Protein AF-A0A0F7N6G7-F1 (afdb_monomer_lite)

Foldseek 3Di:
DDDPPDDDDDDDDDPPDDPCCAVCNPHPDHPDVPVVVVCVVHPDDPPDDAQPPPSVVCVVVVDHPVVDPPDDPDDPPDPPDPPDPDDDDDD

Structure (mmCIF, N/CA/C/O backbone):
data_AF-A0A0F7N6G7-F1
#
_entry.id   AF-A0A0F7N6G7-F1
#
loop_
_atom_site.group_PDB
_atom_site.id
_atom_site.type_symbol
_atom_site.label_atom_id
_atom_site.label_alt_id
_atom_site.label_comp_id
_atom_site.label_asym_id
_atom_site.label_entity_id
_atom_site.label_seq_id
_atom_site.pdbx_PDB_ins_code
_atom_site.Cartn_x
_atom_site.Cartn_y
_atom_site.Cartn_z
_atom_site.occupancy
_atom_site.B_iso_or_equiv
_atom_site.auth_seq_id
_atom_site.auth_comp_id
_atom_site.auth_asym_id
_atom_site.auth_atom_id
_atom_site.pdbx_PDB_model_num
ATOM 1 N N . MET A 1 1 ? -1.014 0.936 -26.298 1.00 51.38 1 MET A N 1
ATOM 2 C CA . MET A 1 1 ? -0.250 1.044 -25.039 1.00 51.38 1 MET A CA 1
ATOM 3 C C . MET A 1 1 ? 0.888 0.043 -25.102 1.00 51.38 1 MET A C 1
ATOM 5 O O . MET A 1 1 ? 0.622 -1.149 -25.141 1.00 51.38 1 MET A O 1
ATOM 9 N N . THR A 1 2 ? 2.131 0.499 -25.220 1.00 65.88 2 THR A N 1
ATOM 10 C CA . THR A 1 2 ? 3.305 -0.380 -25.160 1.00 65.88 2 THR A CA 1
ATOM 11 C C . THR A 1 2 ? 3.591 -0.678 -23.697 1.00 65.88 2 THR A C 1
ATOM 13 O O . THR A 1 2 ? 3.850 0.248 -22.930 1.00 65.88 2 THR A O 1
ATOM 16 N N . CYS A 1 3 ? 3.500 -1.944 -23.294 1.00 59.44 3 CYS A N 1
ATOM 17 C CA . CYS A 1 3 ? 3.916 -2.331 -21.953 1.00 59.44 3 CYS A CA 1
ATOM 18 C C . CYS A 1 3 ? 5.434 -2.095 -21.856 1.00 59.44 3 CYS A C 1
ATOM 20 O O . CYS A 1 3 ? 6.159 -2.592 -22.726 1.00 59.44 3 CYS A O 1
ATOM 22 N N . PRO A 1 4 ? 5.930 -1.303 -20.891 1.00 77.88 4 PRO A N 1
ATOM 23 C CA . PRO A 1 4 ? 7.364 -1.120 -20.732 1.00 77.88 4 PRO A CA 1
ATOM 24 C C . PRO A 1 4 ? 8.017 -2.485 -20.487 1.00 77.88 4 PRO A C 1
ATOM 26 O O . PRO A 1 4 ? 7.526 -3.295 -19.704 1.00 77.88 4 PRO A O 1
ATOM 29 N N . THR A 1 5 ? 9.122 -2.756 -21.181 1.00 87.38 5 THR A N 1
ATOM 30 C CA . THR A 1 5 ? 9.852 -4.035 -21.110 1.00 87.38 5 THR A CA 1
ATOM 31 C C . THR A 1 5 ? 10.495 -4.289 -19.746 1.00 87.38 5 THR A C 1
ATOM 33 O O . THR A 1 5 ? 10.916 -5.410 -19.470 1.00 87.38 5 THR A O 1
ATOM 36 N N . ALA A 1 6 ? 10.549 -3.269 -18.885 1.00 88.88 6 ALA A N 1
ATOM 37 C CA . ALA A 1 6 ? 10.969 -3.371 -17.499 1.00 88.88 6 ALA A CA 1
ATOM 38 C C . ALA A 1 6 ? 9.958 -2.658 -16.581 1.00 88.88 6 ALA A C 1
ATOM 40 O O . ALA A 1 6 ? 9.523 -1.547 -16.900 1.00 88.88 6 ALA A O 1
ATOM 41 N N . PRO A 1 7 ? 9.591 -3.261 -15.438 1.00 92.81 7 PRO A N 1
ATOM 42 C CA . PRO A 1 7 ? 8.718 -2.619 -14.468 1.00 92.81 7 PRO A CA 1
ATOM 43 C C . PRO A 1 7 ? 9.451 -1.499 -13.719 1.00 92.81 7 PRO A C 1
ATOM 45 O O . PRO A 1 7 ? 10.651 -1.581 -13.452 1.00 92.81 7 PRO A O 1
ATOM 48 N N . HIS A 1 8 ? 8.709 -0.470 -13.313 1.00 92.81 8 HIS A N 1
ATOM 49 C CA . HIS A 1 8 ? 9.205 0.512 -12.352 1.00 92.81 8 HIS A CA 1
ATOM 50 C C . HIS A 1 8 ? 9.199 -0.090 -10.943 1.00 92.81 8 HIS A C 1
ATOM 52 O O . HIS A 1 8 ? 8.212 -0.697 -10.529 1.00 92.81 8 HIS A O 1
ATOM 58 N N . ILE A 1 9 ? 10.291 0.097 -10.198 1.00 93.69 9 ILE A N 1
ATOM 59 C CA . ILE A 1 9 ? 10.439 -0.414 -8.831 1.00 93.69 9 ILE A CA 1
ATOM 60 C C . ILE A 1 9 ? 10.420 0.768 -7.865 1.00 93.69 9 ILE A C 1
ATOM 62 O O . ILE A 1 9 ? 11.293 1.632 -7.919 1.00 93.69 9 ILE A O 1
ATOM 66 N N . VAL A 1 10 ? 9.438 0.788 -6.963 1.00 95.19 10 VAL A N 1
ATOM 67 C CA . VAL A 1 10 ? 9.355 1.758 -5.865 1.00 95.19 10 VAL A CA 1
ATOM 68 C C . VAL A 1 10 ? 9.708 1.041 -4.568 1.00 95.19 10 VAL A C 1
ATOM 70 O O . VAL A 1 10 ? 9.024 0.103 -4.165 1.00 95.19 10 VAL A O 1
ATOM 73 N N . PHE A 1 11 ? 10.788 1.476 -3.919 1.00 93.31 11 PHE A N 1
ATOM 74 C CA . PHE A 1 11 ? 11.245 0.927 -2.645 1.00 93.31 11 PHE A CA 1
ATOM 75 C C . PHE A 1 11 ? 10.930 1.903 -1.508 1.00 93.31 11 PHE A C 1
ATOM 77 O O . PHE A 1 11 ? 11.519 2.981 -1.436 1.00 93.31 11 PHE A O 1
ATOM 84 N N . VAL A 1 12 ? 10.003 1.525 -0.626 1.00 93.25 12 VAL A N 1
ATOM 85 C CA . VAL A 1 12 ? 9.607 2.315 0.549 1.00 93.25 12 VAL A CA 1
ATOM 86 C C . VAL A 1 12 ? 10.137 1.635 1.806 1.00 93.25 12 VAL A C 1
ATOM 88 O O . VAL A 1 12 ? 9.922 0.443 2.013 1.00 93.25 12 VAL A O 1
ATOM 91 N N . MET A 1 13 ? 10.821 2.398 2.655 1.00 90.62 13 MET A N 1
ATOM 92 C CA . MET A 1 13 ? 11.331 1.943 3.946 1.00 90.62 13 MET A CA 1
ATOM 93 C C . MET A 1 13 ? 10.983 2.974 5.015 1.00 90.62 13 MET A C 1
ATOM 95 O O . MET A 1 13 ? 11.119 4.176 4.802 1.00 90.62 13 MET A O 1
ATOM 99 N N . THR A 1 14 ? 10.564 2.488 6.175 1.00 90.19 14 THR A N 1
ATOM 100 C CA . THR A 1 14 ? 10.237 3.289 7.357 1.00 90.19 14 THR A CA 1
ATOM 101 C C . THR A 1 14 ? 11.249 3.009 8.461 1.00 90.19 14 THR A C 1
ATOM 103 O O . THR A 1 14 ? 11.567 1.846 8.726 1.00 90.19 14 THR A O 1
ATOM 106 N N . ASP A 1 15 ? 11.734 4.055 9.126 1.00 88.69 15 ASP A N 1
ATOM 107 C CA . ASP A 1 15 ? 12.573 3.902 10.315 1.00 88.69 15 ASP A CA 1
ATOM 108 C C . ASP A 1 15 ? 11.710 3.441 11.502 1.00 88.69 15 ASP A C 1
ATOM 110 O O . ASP A 1 15 ? 10.573 3.884 11.654 1.00 88.69 15 ASP A O 1
ATOM 114 N N . GLN A 1 16 ? 12.228 2.514 12.311 1.00 88.00 16 GLN A N 1
ATOM 115 C CA . GLN A 1 16 ? 11.596 2.050 13.559 1.00 88.00 16 GLN A CA 1
ATOM 116 C C . GLN A 1 16 ? 10.156 1.502 13.455 1.00 88.00 16 GLN A C 1
ATOM 118 O O . GLN A 1 16 ? 9.445 1.423 14.456 1.00 88.00 16 GLN A O 1
ATOM 123 N N . PHE A 1 17 ? 9.721 1.049 12.278 1.00 89.31 17 PHE A N 1
ATOM 124 C CA . PHE A 1 17 ? 8.394 0.452 12.131 1.00 89.31 17 PHE A CA 1
ATOM 125 C C . PHE A 1 17 ? 8.301 -0.936 12.781 1.00 89.31 17 PHE A C 1
ATOM 127 O O . PHE A 1 17 ? 9.122 -1.819 12.517 1.00 89.31 17 PHE A O 1
ATOM 134 N N . ARG A 1 18 ? 7.274 -1.138 13.616 1.00 88.38 18 ARG A N 1
ATOM 135 C CA . ARG A 1 18 ? 6.972 -2.428 14.249 1.00 88.38 18 ARG A CA 1
ATOM 136 C C . ARG A 1 18 ? 6.031 -3.231 13.350 1.00 88.38 18 ARG A C 1
ATOM 138 O O . ARG A 1 18 ? 4.987 -2.732 12.947 1.00 88.38 18 ARG A O 1
ATOM 145 N N . ALA A 1 19 ? 6.398 -4.474 13.043 1.00 89.31 19 ALA A N 1
ATOM 146 C CA . ALA A 1 19 ? 5.716 -5.275 12.021 1.00 89.31 19 ALA A CA 1
ATOM 147 C C . ALA A 1 19 ? 4.252 -5.619 12.349 1.00 89.31 19 ALA A C 1
ATOM 149 O O . ALA A 1 19 ? 3.456 -5.798 11.435 1.00 89.31 19 ALA A O 1
ATOM 150 N N . ASP A 1 20 ? 3.904 -5.697 13.630 1.00 91.25 20 ASP A N 1
ATOM 151 C CA . ASP A 1 20 ? 2.588 -6.066 14.161 1.00 91.25 20 ASP A CA 1
ATOM 152 C C . ASP A 1 20 ? 1.700 -4.850 14.485 1.00 91.25 20 ASP A C 1
ATOM 154 O O . ASP A 1 20 ? 0.674 -4.992 15.143 1.00 91.25 20 ASP A O 1
ATOM 158 N N . PHE A 1 21 ? 2.079 -3.645 14.044 1.00 92.00 21 PHE A N 1
ATOM 159 C CA . PHE A 1 21 ? 1.353 -2.401 14.326 1.00 92.00 21 PHE A CA 1
ATOM 160 C C . PHE A 1 21 ? 0.328 -2.045 13.240 1.00 92.00 21 PHE A C 1
ATOM 162 O O . PHE A 1 21 ? 0.234 -0.895 12.812 1.00 92.00 21 PHE A O 1
ATOM 169 N N . THR A 1 22 ? -0.419 -3.042 12.764 1.00 92.81 22 THR A N 1
ATOM 170 C CA . THR A 1 22 ? -1.516 -2.866 11.800 1.00 92.81 22 THR A CA 1
ATOM 171 C C . THR A 1 22 ? -2.634 -3.871 12.053 1.00 92.81 22 THR A C 1
ATOM 173 O O . THR A 1 22 ? -2.378 -4.966 12.568 1.00 92.81 22 THR A O 1
ATOM 176 N N . ALA A 1 23 ? -3.870 -3.528 11.684 1.00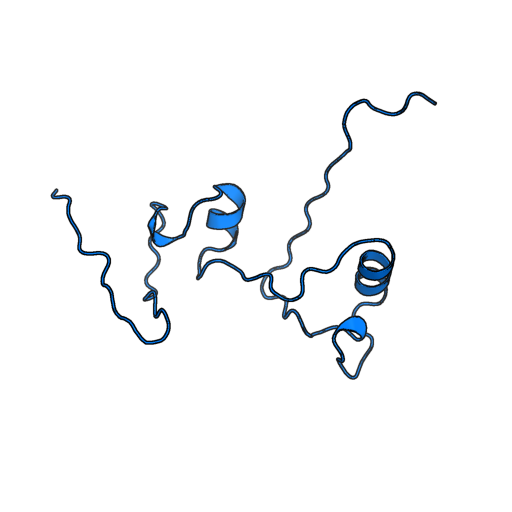 93.62 23 ALA A N 1
ATOM 177 C CA . ALA A 1 23 ? -5.029 -4.397 11.891 1.00 93.62 23 ALA A CA 1
ATOM 178 C C . ALA A 1 23 ? -4.866 -5.752 11.183 1.00 93.62 23 ALA A C 1
ATOM 180 O O . ALA A 1 23 ? -5.192 -6.790 11.758 1.00 93.62 23 ALA A O 1
ATOM 181 N N . GLY A 1 24 ? -4.253 -5.772 9.994 1.00 89.94 24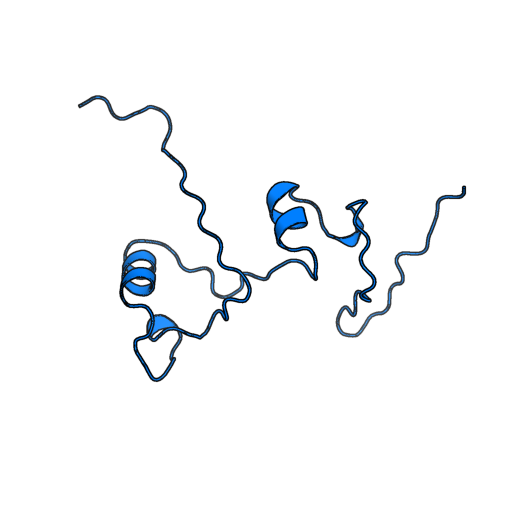 GLY A N 1
ATOM 182 C CA . GLY A 1 24 ? -3.924 -6.991 9.251 1.00 89.94 24 GLY A CA 1
ATOM 183 C C . GLY A 1 24 ? -2.967 -7.966 9.958 1.00 89.94 24 GLY A C 1
ATOM 184 O O . GLY A 1 24 ? -2.878 -9.122 9.551 1.00 89.94 24 GLY A O 1
ATOM 185 N N . GLU A 1 25 ? -2.272 -7.546 11.020 1.00 91.12 25 GLU A N 1
ATOM 186 C CA . GLU A 1 25 ? -1.439 -8.418 11.874 1.00 91.12 25 GLU A CA 1
ATOM 187 C C . GLU A 1 25 ? -2.084 -8.705 13.238 1.00 91.12 25 GLU A C 1
ATOM 189 O O . GLU A 1 25 ? -1.492 -9.383 14.077 1.00 91.12 25 GLU A O 1
ATOM 194 N N . GLY A 1 26 ? -3.310 -8.224 13.457 1.00 91.50 26 GLY A N 1
ATOM 195 C CA . GLY A 1 26 ? -4.060 -8.405 14.698 1.00 91.50 26 GLY A CA 1
ATOM 196 C C . GLY A 1 26 ? -3.929 -7.251 15.692 1.00 91.50 26 GLY A C 1
ATOM 197 O O . GLY A 1 26 ? -4.287 -7.424 16.858 1.00 91.50 26 GLY A O 1
ATOM 198 N N . PHE A 1 27 ? -3.435 -6.078 15.274 1.00 92.88 27 PHE A N 1
ATOM 199 C CA . PHE A 1 27 ? -3.494 -4.886 16.120 1.00 92.88 27 PHE A CA 1
ATOM 200 C C . PHE A 1 27 ? -4.952 -4.447 16.319 1.00 92.88 27 PHE A C 1
ATOM 202 O O . PHE A 1 27 ? -5.750 -4.466 15.386 1.00 92.88 27 PHE A O 1
ATOM 209 N N . GLY A 1 28 ? -5.311 -4.040 17.540 1.00 90.94 28 GLY A N 1
ATOM 210 C CA . GLY A 1 28 ? -6.702 -3.721 17.896 1.00 90.94 28 GLY A CA 1
ATOM 211 C C . GLY A 1 28 ? -7.258 -2.434 17.271 1.00 90.94 28 GLY A C 1
ATOM 212 O O . GLY A 1 28 ? -8.443 -2.155 17.420 1.00 90.94 28 GLY A O 1
ATOM 213 N N . LEU A 1 29 ? -6.417 -1.650 16.594 1.00 93.88 29 LEU A N 1
ATOM 214 C CA . LEU A 1 29 ? -6.793 -0.425 15.898 1.00 93.88 29 LEU A CA 1
ATOM 215 C C . LEU A 1 29 ? -6.347 -0.511 14.437 1.00 93.88 29 LEU A C 1
ATOM 217 O O . LEU A 1 29 ? -5.235 -0.951 14.150 1.00 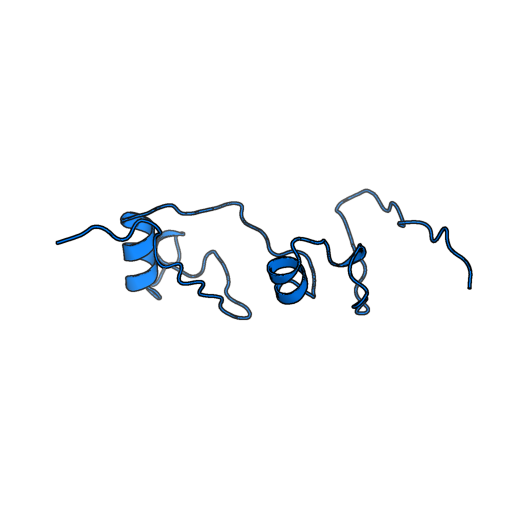93.88 29 LEU A O 1
ATOM 221 N N . ASP A 1 30 ? -7.187 -0.036 13.521 1.00 91.31 30 ASP A N 1
ATOM 222 C CA . ASP A 1 30 ? -6.794 0.130 12.123 1.00 91.31 30 ASP A CA 1
ATOM 223 C C . ASP A 1 30 ? -5.957 1.403 11.954 1.00 91.31 30 ASP A C 1
ATOM 225 O O . ASP A 1 30 ? -6.464 2.510 11.776 1.00 91.31 30 ASP A O 1
ATOM 229 N N . THR A 1 31 ? -4.646 1.241 12.104 1.00 94.00 31 THR A N 1
ATOM 230 C CA . THR A 1 31 ? -3.655 2.318 12.012 1.00 94.00 31 THR A CA 1
ATOM 231 C C . THR A 1 31 ? -3.195 2.579 10.579 1.00 94.00 31 THR A C 1
ATOM 233 O O . THR A 1 31 ? -2.649 3.650 10.311 1.00 94.00 31 THR A O 1
ATOM 236 N N . MET A 1 32 ? -3.345 1.612 9.662 1.00 94.50 32 MET A N 1
ATOM 237 C CA . MET A 1 32 ? -2.677 1.624 8.352 1.00 94.50 32 MET A CA 1
ATOM 238 C C . MET A 1 32 ? -3.503 0.961 7.229 1.00 94.50 32 MET A C 1
ATOM 240 O O . MET A 1 32 ? -2.999 0.068 6.537 1.00 94.50 32 MET A O 1
ATOM 244 N N . PRO A 1 33 ? -4.723 1.448 6.939 1.00 94.69 33 PRO A N 1
ATOM 245 C CA . PRO A 1 33 ? -5.625 0.815 5.970 1.00 94.69 33 PRO A CA 1
ATOM 246 C C . PRO A 1 33 ? -5.040 0.721 4.549 1.00 94.69 33 PRO A C 1
ATOM 248 O O . PRO A 1 33 ? -5.308 -0.230 3.815 1.00 94.69 33 PRO A O 1
ATOM 251 N N . PHE A 1 34 ? -4.194 1.678 4.146 1.00 95.75 34 PHE A N 1
ATOM 252 C CA . PHE A 1 34 ? -3.522 1.655 2.839 1.00 95.75 34 PHE A CA 1
ATOM 253 C C . PHE A 1 34 ? -2.398 0.617 2.748 1.00 95.75 34 PHE A C 1
ATOM 255 O O . PHE A 1 34 ? -2.154 0.065 1.678 1.00 95.75 34 PHE A O 1
ATOM 262 N N . LEU A 1 35 ? -1.697 0.351 3.854 1.00 94.44 35 LEU A N 1
ATOM 263 C CA . LEU A 1 35 ? -0.670 -0.688 3.869 1.00 94.44 35 LEU A CA 1
ATOM 264 C C . LEU A 1 35 ? -1.322 -2.072 3.807 1.00 94.44 35 LEU A C 1
ATOM 266 O O . LEU A 1 35 ? -0.843 -2.948 3.087 1.00 94.44 35 LEU A O 1
ATOM 270 N N . ASP A 1 36 ? -2.432 -2.252 4.521 1.00 94.50 36 ASP A N 1
ATOM 271 C CA . ASP A 1 36 ? -3.173 -3.509 4.515 1.00 94.50 36 ASP A CA 1
ATOM 272 C C . ASP A 1 36 ? -3.863 -3.768 3.168 1.00 94.50 36 ASP A C 1
ATOM 274 O O . ASP A 1 36 ? -3.836 -4.902 2.688 1.00 94.50 36 ASP A O 1
ATOM 278 N N . SER A 1 37 ? -4.378 -2.739 2.483 1.00 95.62 37 SER A N 1
ATOM 279 C CA . SER A 1 37 ? -4.906 -2.907 1.121 1.00 95.62 37 SER A CA 1
ATOM 280 C C . SER A 1 37 ? -3.814 -3.276 0.108 1.00 95.62 37 SER A C 1
ATOM 282 O O . SER A 1 37 ? -4.031 -4.137 -0.748 1.00 95.62 37 SER A O 1
ATOM 284 N N . LEU A 1 38 ? -2.610 -2.707 0.244 1.00 95.12 38 LEU A N 1
ATOM 285 C CA . LEU A 1 38 ? -1.453 -3.074 -0.576 1.00 95.12 38 LEU A CA 1
ATOM 286 C C . LEU A 1 38 ? -0.999 -4.517 -0.309 1.00 95.12 38 LEU A C 1
ATOM 288 O O . LEU A 1 38 ? -0.655 -5.240 -1.244 1.00 95.12 38 LEU A O 1
ATOM 292 N N . ALA A 1 39 ? -1.041 -4.962 0.948 1.00 93.31 39 ALA A N 1
ATOM 293 C CA . ALA A 1 39 ? -0.764 -6.349 1.304 1.00 93.31 39 ALA A CA 1
ATOM 294 C C . ALA A 1 39 ? -1.826 -7.316 0.749 1.00 93.31 39 ALA A C 1
ATOM 296 O O . ALA A 1 39 ? -1.464 -8.396 0.285 1.00 93.31 39 ALA A O 1
ATOM 297 N N . ALA A 1 40 ? -3.108 -6.930 0.750 1.00 94.62 40 ALA A N 1
ATOM 298 C CA . ALA A 1 40 ? -4.205 -7.730 0.200 1.00 94.62 40 ALA A CA 1
ATOM 299 C C . ALA A 1 40 ? -4.125 -7.887 -1.329 1.00 94.62 40 ALA A C 1
ATOM 301 O O . ALA A 1 40 ? -4.457 -8.945 -1.856 1.00 94.62 40 ALA A O 1
ATOM 302 N N . GLY A 1 41 ? -3.655 -6.856 -2.039 1.00 96.12 41 GLY A N 1
ATOM 303 C CA . GLY A 1 41 ? -3.403 -6.906 -3.484 1.00 96.12 41 GLY A CA 1
ATOM 304 C C . GLY A 1 41 ? -2.066 -7.546 -3.880 1.00 96.12 41 GLY A C 1
ATOM 305 O O . GLY A 1 41 ? -1.770 -7.643 -5.070 1.00 96.12 41 GLY A O 1
ATOM 306 N N . GLY A 1 42 ? -1.243 -7.953 -2.911 1.00 94.88 42 GLY A N 1
ATOM 307 C CA . GLY A 1 42 ? 0.124 -8.412 -3.135 1.00 94.88 42 GLY A CA 1
ATOM 308 C C . GLY A 1 42 ? 0.521 -9.565 -2.219 1.00 94.88 42 GLY A C 1
ATOM 309 O O . GLY A 1 42 ? -0.205 -10.545 -2.066 1.00 94.88 42 GLY A O 1
ATOM 310 N N . MET A 1 43 ? 1.720 -9.475 -1.640 1.00 93.69 43 MET A N 1
ATOM 311 C CA . MET A 1 43 ? 2.259 -10.500 -0.748 1.00 93.69 43 MET A CA 1
ATOM 312 C C . MET A 1 43 ? 2.845 -9.872 0.514 1.00 93.69 43 MET A C 1
ATOM 314 O O . MET A 1 43 ? 3.522 -8.845 0.459 1.00 93.69 43 MET A O 1
ATOM 318 N N . ARG A 1 44 ? 2.628 -10.533 1.655 1.00 91.56 44 ARG A N 1
ATOM 319 C CA . ARG A 1 44 ? 3.132 -10.110 2.965 1.00 91.56 44 ARG A CA 1
ATOM 320 C C . ARG A 1 44 ? 4.146 -11.104 3.525 1.00 91.56 44 ARG A C 1
ATOM 322 O O . ARG A 1 44 ? 3.863 -12.292 3.667 1.00 91.56 44 ARG A O 1
ATOM 329 N N . PHE A 1 45 ? 5.325 -10.614 3.904 1.00 91.50 45 PHE A N 1
ATOM 330 C CA . PHE A 1 45 ? 6.420 -11.440 4.421 1.00 91.50 45 PHE A CA 1
ATOM 331 C C . PHE A 1 45 ? 6.452 -11.460 5.957 1.00 91.50 45 PHE A C 1
ATOM 333 O O . PHE A 1 45 ? 7.206 -10.723 6.586 1.00 91.50 45 PHE A O 1
ATOM 340 N N . ARG A 1 46 ? 5.684 -12.363 6.578 1.00 89.94 46 ARG A N 1
ATOM 341 C CA . ARG A 1 46 ? 5.517 -12.449 8.050 1.00 89.94 46 ARG A CA 1
ATOM 342 C C . ARG A 1 46 ? 6.783 -12.794 8.852 1.00 89.94 46 ARG A C 1
ATOM 344 O O . ARG A 1 46 ? 6.788 -12.690 10.071 1.00 89.94 46 ARG A O 1
ATOM 351 N N . ARG A 1 47 ? 7.844 -13.265 8.189 1.00 88.75 47 ARG A N 1
ATOM 352 C CA . ARG A 1 47 ? 9.121 -13.667 8.817 1.00 88.75 47 ARG A CA 1
ATOM 353 C C . ARG A 1 47 ? 10.316 -12.837 8.339 1.00 88.75 47 ARG A C 1
ATOM 355 O O . ARG A 1 47 ? 11.456 -13.246 8.539 1.00 88.75 47 ARG A O 1
ATOM 362 N N . ALA A 1 48 ? 10.072 -11.699 7.689 1.00 87.50 48 ALA A N 1
ATOM 363 C CA . ALA A 1 48 ? 11.144 -10.790 7.302 1.00 87.50 48 ALA A CA 1
ATOM 364 C C . ALA A 1 48 ? 11.757 -10.136 8.550 1.00 87.50 48 ALA A C 1
ATOM 366 O O . ALA A 1 48 ? 11.037 -9.650 9.420 1.00 87.50 48 ALA A O 1
ATOM 367 N N . CYS A 1 49 ? 13.087 -10.118 8.643 1.00 80.00 49 CYS A N 1
ATOM 368 C CA . CYS A 1 49 ? 13.799 -9.481 9.744 1.00 80.00 49 CYS A CA 1
ATOM 369 C C . CYS A 1 49 ? 14.899 -8.550 9.228 1.00 80.00 49 CYS A C 1
ATOM 371 O O . CYS A 1 49 ? 15.579 -8.835 8.240 1.00 80.00 49 CYS A O 1
ATOM 373 N N . GLY A 1 50 ? 15.070 -7.418 9.912 1.00 72.38 50 GLY A N 1
ATOM 374 C CA . GLY A 1 50 ? 16.179 -6.508 9.658 1.00 72.38 50 GLY A CA 1
ATOM 375 C C . GLY A 1 50 ? 17.496 -7.110 10.138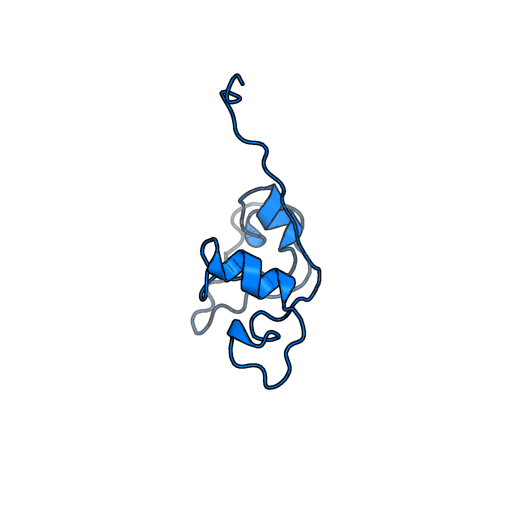 1.00 72.38 50 GLY A C 1
ATOM 376 O O . GL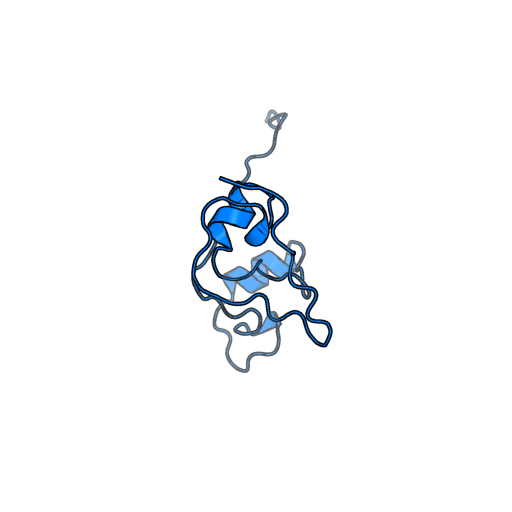Y A 1 50 ? 17.571 -7.714 11.211 1.00 72.38 50 GLY A O 1
ATOM 377 N N . THR A 1 51 ? 18.561 -6.913 9.365 1.00 63.00 51 THR A N 1
ATOM 378 C CA . THR A 1 51 ? 19.909 -7.278 9.815 1.00 63.00 51 THR A CA 1
ATOM 379 C C . THR A 1 51 ? 20.368 -6.228 10.835 1.00 63.00 51 THR A C 1
ATOM 381 O O . THR A 1 51 ? 20.389 -5.040 10.525 1.00 63.00 51 THR A O 1
ATOM 384 N N . THR A 1 52 ? 20.656 -6.663 12.065 1.00 59.53 52 THR A N 1
ATOM 385 C CA . THR A 1 52 ? 21.115 -5.890 13.245 1.00 59.53 52 THR A CA 1
ATOM 386 C C . THR A 1 52 ? 21.690 -4.489 12.985 1.00 59.53 52 THR A C 1
ATOM 388 O O . THR A 1 52 ? 22.647 -4.375 12.231 1.00 59.53 52 THR A O 1
ATOM 391 N N . GLY A 1 53 ? 21.205 -3.460 13.699 1.00 53.81 53 GLY A N 1
ATOM 392 C CA . GLY A 1 53 ? 21.860 -2.160 13.988 1.00 53.81 53 GLY A CA 1
ATOM 393 C C . GLY A 1 53 ? 22.237 -1.225 12.822 1.00 53.81 53 GLY A C 1
ATOM 394 O O . GLY A 1 53 ? 22.307 -0.016 13.002 1.00 53.81 53 GLY A O 1
ATOM 395 N N . THR A 1 54 ? 22.462 -1.759 11.624 1.00 57.97 54 THR A N 1
ATOM 396 C CA . THR A 1 54 ? 22.834 -1.058 10.390 1.00 57.97 54 THR A CA 1
ATOM 397 C C . THR A 1 54 ? 21.991 -1.569 9.218 1.00 57.97 54 THR A C 1
ATOM 399 O O . THR A 1 54 ? 22.478 -1.687 8.093 1.00 57.97 54 THR A O 1
ATOM 402 N N . SER A 1 55 ? 20.712 -1.870 9.483 1.00 61.66 55 SER A N 1
ATOM 403 C CA . SER A 1 55 ? 19.770 -2.487 8.536 1.00 61.66 55 SER A CA 1
ATOM 404 C C . SER A 1 55 ? 19.769 -1.802 7.167 1.00 61.66 55 SER A C 1
ATOM 406 O O . SER A 1 55 ? 19.833 -2.482 6.145 1.00 61.66 55 SER A O 1
ATOM 408 N N . SER A 1 56 ? 19.824 -0.467 7.117 1.00 67.38 56 SER A N 1
ATOM 409 C CA . SER A 1 56 ? 19.869 0.276 5.852 1.00 67.38 56 SER A CA 1
ATOM 410 C C . SER A 1 56 ? 21.148 -0.012 5.063 1.00 67.38 56 SER A C 1
ATOM 412 O O . SER A 1 56 ? 21.095 -0.255 3.864 1.00 67.38 56 SER A O 1
ATOM 414 N N . THR A 1 57 ? 22.309 -0.072 5.724 1.00 73.75 57 THR A N 1
ATOM 415 C CA . THR A 1 57 ? 23.573 -0.394 5.036 1.00 73.75 57 THR A CA 1
ATOM 416 C C . THR A 1 57 ? 23.560 -1.834 4.519 1.00 73.75 57 THR A C 1
ATOM 418 O O . THR A 1 57 ? 23.981 -2.084 3.391 1.00 73.75 57 THR A O 1
ATOM 421 N N . SER A 1 58 ? 23.030 -2.778 5.301 1.00 77.62 58 SER A N 1
ATOM 422 C CA . SER A 1 58 ? 22.882 -4.169 4.863 1.00 77.62 58 SER A CA 1
ATOM 423 C C . SER A 1 58 ? 21.881 -4.342 3.724 1.00 77.62 58 SER A C 1
ATOM 425 O O . SER A 1 58 ? 22.130 -5.133 2.821 1.00 77.62 58 SER A O 1
ATOM 427 N N . THR A 1 59 ? 20.796 -3.569 3.724 1.00 85.06 59 THR A N 1
ATOM 428 C CA . THR A 1 59 ? 19.791 -3.564 2.653 1.00 85.06 59 THR A CA 1
ATOM 429 C C . THR A 1 59 ? 20.392 -3.062 1.342 1.00 85.06 59 THR A C 1
ATOM 431 O O . THR A 1 59 ? 20.241 -3.711 0.313 1.00 85.06 59 THR A O 1
ATOM 434 N N . TRP A 1 60 ? 21.143 -1.956 1.382 1.00 86.00 60 TRP A N 1
ATOM 435 C CA . TRP A 1 60 ? 21.751 -1.378 0.180 1.00 86.00 60 TRP A CA 1
ATOM 436 C C . TRP A 1 60 ? 22.929 -2.185 -0.369 1.00 86.00 60 TRP A C 1
ATOM 438 O O . TRP A 1 60 ? 23.165 -2.186 -1.571 1.00 86.00 60 TRP A O 1
ATOM 448 N N . THR A 1 61 ? 23.689 -2.862 0.495 1.00 81.00 61 THR A N 1
ATOM 449 C CA . THR A 1 61 ? 24.877 -3.629 0.074 1.00 81.00 61 THR A CA 1
ATOM 450 C C . THR A 1 61 ? 24.600 -5.111 -0.158 1.00 81.00 61 THR A C 1
ATOM 452 O O . THR A 1 61 ? 25.466 -5.811 -0.681 1.00 81.00 61 THR A O 1
ATOM 455 N N . GLY A 1 62 ? 23.448 -5.619 0.290 1.00 82.00 62 GLY A N 1
ATOM 456 C CA . GLY A 1 62 ? 23.160 -7.054 0.347 1.00 82.00 62 GLY A CA 1
ATOM 457 C C . GLY A 1 62 ? 24.093 -7.833 1.286 1.00 82.00 62 GLY A C 1
ATOM 458 O O . GLY A 1 62 ? 24.145 -9.060 1.228 1.00 82.00 62 GLY A O 1
ATOM 459 N N . ARG A 1 63 ? 24.870 -7.147 2.137 1.00 76.38 63 ARG A N 1
ATOM 460 C CA . ARG A 1 63 ? 25.875 -7.753 3.023 1.00 76.38 63 ARG A CA 1
ATOM 461 C C . ARG A 1 63 ? 25.474 -7.612 4.478 1.00 76.38 63 ARG A C 1
ATOM 463 O O . ARG A 1 63 ? 24.905 -6.611 4.901 1.00 76.38 63 ARG A O 1
ATOM 470 N N . ARG A 1 64 ? 25.833 -8.602 5.292 1.00 67.75 64 ARG A N 1
ATOM 471 C CA . ARG A 1 64 ? 25.591 -8.544 6.739 1.00 67.75 64 ARG A CA 1
ATOM 472 C C . ARG A 1 64 ? 26.443 -7.454 7.388 1.00 67.75 64 ARG A C 1
ATOM 474 O O . ARG A 1 64 ? 27.543 -7.146 6.925 1.00 67.75 64 ARG A O 1
ATOM 481 N N . SER A 1 65 ? 25.957 -6.909 8.498 1.00 60.81 65 SER A N 1
ATOM 482 C CA . SER A 1 65 ? 26.635 -5.849 9.253 1.00 60.81 65 SER A CA 1
ATOM 483 C C . SER A 1 65 ? 28.062 -6.229 9.658 1.00 60.81 65 SER A C 1
ATOM 485 O O . SER A 1 65 ? 28.955 -5.397 9.588 1.00 60.81 65 SER A O 1
ATOM 487 N N . CYS A 1 66 ? 28.312 -7.500 9.995 1.00 59.41 66 CYS A N 1
ATOM 488 C CA . CYS A 1 66 ? 29.649 -7.999 10.336 1.00 59.41 66 CYS A CA 1
ATOM 489 C C . CYS A 1 66 ? 30.627 -8.055 9.148 1.00 59.41 66 CYS A C 1
ATOM 491 O O . CYS A 1 66 ? 31.837 -8.063 9.360 1.00 59.41 66 CYS A O 1
ATOM 493 N N . THR A 1 67 ? 30.118 -8.088 7.914 1.00 58.22 67 THR A N 1
ATOM 494 C CA . THR A 1 67 ? 30.909 -8.067 6.672 1.00 58.22 67 THR A CA 1
ATOM 495 C C . THR A 1 67 ? 31.145 -6.638 6.178 1.00 58.22 67 THR A C 1
ATOM 497 O O . THR A 1 67 ? 31.986 -6.415 5.313 1.00 58.22 67 THR A O 1
ATOM 500 N N . THR A 1 68 ? 30.409 -5.662 6.710 1.00 58.84 68 THR A N 1
ATOM 501 C CA . THR A 1 68 ? 30.493 -4.267 6.277 1.00 58.84 68 THR A CA 1
ATOM 502 C C . THR A 1 68 ? 31.444 -3.480 7.180 1.00 58.84 68 THR A C 1
ATOM 504 O O . THR A 1 68 ? 31.437 -3.646 8.396 1.00 58.84 68 THR A O 1
ATOM 507 N N . SER A 1 69 ? 32.251 -2.585 6.603 1.00 51.81 69 SER A N 1
ATOM 508 C CA . SER A 1 69 ? 33.258 -1.780 7.321 1.00 51.81 69 SER A CA 1
ATOM 509 C C . SER A 1 69 ? 32.682 -0.815 8.372 1.00 51.81 69 SER A C 1
ATOM 511 O O . SER A 1 69 ? 33.423 -0.302 9.208 1.00 51.81 69 SER A O 1
ATOM 513 N N . ARG A 1 70 ? 31.359 -0.596 8.396 1.00 46.22 70 ARG A N 1
ATOM 514 C CA . ARG A 1 70 ? 30.649 0.151 9.449 1.00 46.22 70 ARG A CA 1
ATOM 515 C C . ARG A 1 70 ? 30.318 -0.757 10.631 1.00 46.22 70 ARG A C 1
ATOM 517 O O . ARG A 1 70 ? 29.173 -1.156 10.839 1.00 46.22 70 ARG A O 1
ATOM 524 N N . ARG A 1 71 ? 31.349 -1.077 11.409 1.00 50.22 71 ARG A N 1
ATOM 525 C CA . ARG A 1 71 ? 31.235 -1.785 12.684 1.00 50.22 71 ARG A CA 1
ATOM 526 C C . ARG A 1 71 ? 30.812 -0.788 13.770 1.00 50.22 71 ARG A C 1
ATOM 528 O O . ARG A 1 71 ? 31.660 -0.182 14.414 1.00 50.22 71 ARG A O 1
ATOM 535 N N . THR A 1 72 ? 29.514 -0.577 13.974 1.00 50.00 72 THR A N 1
ATOM 536 C CA . THR A 1 72 ? 29.041 0.104 15.190 1.00 50.00 72 THR A CA 1
ATOM 537 C C . THR A 1 72 ? 29.094 -0.846 16.386 1.00 50.00 72 THR A C 1
ATOM 539 O O . THR A 1 72 ? 29.006 -2.068 16.246 1.00 50.00 72 THR A O 1
ATOM 542 N N . ARG A 1 73 ? 29.306 -0.272 17.576 1.00 44.59 73 ARG A N 1
ATOM 543 C CA . ARG A 1 73 ? 29.473 -0.963 18.860 1.00 44.59 73 ARG A CA 1
ATOM 544 C C . ARG A 1 73 ? 28.160 -1.616 19.301 1.00 44.59 73 ARG A C 1
ATOM 546 O O . ARG A 1 73 ? 27.482 -1.097 20.174 1.00 44.59 73 ARG A O 1
ATOM 553 N N . TRP A 1 74 ? 27.789 -2.743 18.707 1.00 46.66 74 TRP A N 1
ATOM 554 C CA . TRP A 1 74 ? 26.769 -3.615 19.281 1.00 46.66 74 TRP A CA 1
ATOM 555 C C . TRP A 1 74 ? 27.132 -5.075 19.048 1.00 46.66 74 TRP A C 1
ATOM 557 O O . TRP A 1 74 ? 27.479 -5.487 17.939 1.00 46.66 74 TRP A O 1
ATOM 567 N N . SER A 1 75 ? 27.116 -5.850 20.128 1.00 42.75 75 SER A N 1
ATOM 568 C CA . SER A 1 75 ? 27.414 -7.274 20.106 1.00 42.75 75 SER A CA 1
ATOM 569 C C . SER A 1 75 ? 26.364 -8.011 19.283 1.00 42.75 75 SER A C 1
ATOM 571 O O . SER A 1 75 ? 25.157 -7.854 19.464 1.00 42.75 75 SER A O 1
ATOM 573 N N . CYS A 1 76 ? 26.845 -8.851 18.373 1.00 38.97 76 CYS A N 1
ATOM 574 C CA . CYS A 1 76 ? 26.036 -9.868 17.726 1.00 38.97 76 CYS A CA 1
ATOM 575 C C . CYS A 1 76 ? 25.710 -10.939 18.780 1.00 38.97 76 CYS A C 1
ATOM 577 O O . CYS A 1 76 ? 26.441 -11.919 18.894 1.00 38.97 76 CYS A O 1
ATOM 579 N N . THR A 1 77 ? 24.665 -10.762 19.589 1.00 39.59 7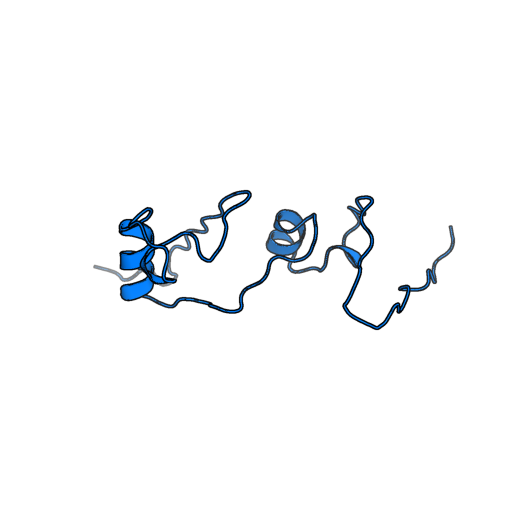7 THR A N 1
ATOM 580 C CA . THR A 1 77 ? 24.156 -11.870 20.409 1.00 39.59 77 THR A CA 1
ATOM 581 C C . THR A 1 77 ? 23.241 -12.715 19.531 1.00 39.59 77 THR A C 1
ATOM 583 O O . THR A 1 77 ? 22.042 -12.472 19.434 1.00 39.59 77 THR A O 1
ATOM 586 N N . THR A 1 78 ? 23.820 -13.695 18.840 1.00 39.94 78 THR A N 1
ATOM 587 C CA . THR A 1 78 ? 23.055 -14.815 18.282 1.00 39.94 78 THR A CA 1
ATOM 588 C C . THR A 1 78 ? 22.601 -15.684 19.452 1.00 39.94 78 THR A C 1
ATOM 590 O O . THR A 1 78 ? 23.420 -16.031 20.304 1.00 39.94 78 THR A O 1
ATOM 593 N N . ALA A 1 79 ? 21.314 -16.029 19.507 1.00 40.16 79 ALA A N 1
ATOM 594 C CA . ALA A 1 79 ? 20.755 -16.935 20.505 1.00 40.16 79 ALA A CA 1
ATOM 595 C C . ALA A 1 79 ? 21.643 -18.186 20.696 1.00 40.16 79 ALA A C 1
ATOM 597 O O . ALA A 1 79 ? 21.876 -18.949 19.761 1.00 40.16 79 ALA A O 1
ATOM 598 N N . GLY A 1 80 ? 22.161 -18.368 21.912 1.00 38.72 80 GLY A N 1
ATOM 599 C CA . GLY A 1 80 ? 22.679 -19.642 22.420 1.00 38.72 80 GLY A CA 1
ATOM 600 C C . GLY A 1 80 ? 24.038 -20.145 21.921 1.00 38.72 80 GLY A C 1
ATOM 601 O O . GLY A 1 80 ? 24.526 -21.124 22.470 1.00 38.72 80 GLY A O 1
ATOM 602 N N . THR A 1 81 ? 24.697 -19.519 20.942 1.00 37.81 81 THR A N 1
ATOM 603 C CA . THR A 1 81 ? 26.072 -19.902 20.558 1.00 37.81 81 THR A CA 1
ATOM 604 C C . THR A 1 81 ? 26.930 -18.682 20.253 1.00 37.81 81 THR A C 1
ATOM 606 O O . THR A 1 81 ? 26.925 -18.127 19.154 1.00 37.81 81 THR A O 1
ATOM 609 N N . THR A 1 82 ? 27.733 -18.283 21.238 1.00 37.91 82 THR A N 1
ATOM 610 C CA . THR A 1 82 ? 28.815 -17.313 21.067 1.00 37.91 82 THR A CA 1
ATOM 611 C C . THR A 1 82 ? 29.930 -17.947 20.234 1.00 37.91 82 THR A C 1
ATOM 613 O O . THR A 1 82 ? 30.928 -18.418 20.768 1.00 37.91 82 THR A O 1
ATOM 616 N N . ARG A 1 83 ? 29.802 -17.960 18.903 1.00 37.31 83 ARG A N 1
ATOM 617 C CA . ARG A 1 83 ? 31.000 -17.928 18.056 1.00 37.31 83 ARG A CA 1
ATOM 618 C C . ARG A 1 83 ? 31.352 -16.471 17.844 1.00 37.31 83 ARG A C 1
ATOM 620 O O . ARG A 1 83 ? 30.784 -15.795 16.989 1.00 37.31 83 ARG A O 1
ATOM 627 N N . ALA A 1 84 ? 32.304 -15.997 18.644 1.00 42.94 84 ALA A N 1
ATOM 628 C CA . ALA A 1 84 ? 33.107 -14.859 18.246 1.00 42.94 84 ALA A CA 1
ATOM 629 C C . ALA A 1 84 ? 33.605 -15.146 16.824 1.00 42.94 84 ALA A C 1
ATOM 631 O O . ALA A 1 84 ? 34.229 -16.181 16.580 1.00 42.94 84 ALA A O 1
ATOM 632 N N . CYS A 1 85 ? 33.281 -14.269 15.874 1.00 40.91 85 CYS A N 1
ATOM 633 C CA . CYS A 1 85 ? 33.988 -14.246 14.605 1.00 40.91 85 CYS A CA 1
ATOM 634 C C . CYS A 1 85 ? 35.408 -13.801 14.960 1.00 40.91 85 CYS A C 1
ATOM 636 O O . CYS A 1 85 ? 35.670 -12.608 15.115 1.00 40.91 85 CYS A O 1
ATOM 638 N N . ALA A 1 86 ? 36.254 -14.784 15.274 1.00 40.09 86 ALA A N 1
ATOM 639 C CA . ALA A 1 86 ? 37.630 -14.574 15.658 1.00 40.09 86 ALA A CA 1
ATOM 640 C C . ALA A 1 86 ? 38.315 -13.806 14.532 1.00 40.09 86 ALA A C 1
ATOM 642 O O . ALA A 1 86 ? 38.276 -14.189 13.364 1.00 40.09 86 ALA A O 1
ATOM 643 N N . THR A 1 87 ? 38.899 -12.684 14.915 1.00 42.88 87 THR A N 1
ATOM 644 C CA . THR A 1 87 ? 39.763 -11.850 14.102 1.00 42.88 87 THR A CA 1
ATOM 645 C C . THR A 1 87 ? 40.910 -12.708 13.563 1.00 42.88 87 THR A C 1
ATOM 647 O O . THR A 1 87 ? 41.835 -13.026 14.303 1.00 42.88 87 THR A O 1
ATOM 650 N N . SER A 1 88 ? 40.885 -13.082 12.284 1.00 43.53 88 SER A N 1
ATOM 651 C CA . SER A 1 88 ? 42.105 -13.467 11.569 1.00 43.53 88 SER A CA 1
ATOM 652 C C . SER A 1 88 ? 42.409 -12.388 10.536 1.00 43.53 88 SER A C 1
ATOM 654 O O . SER A 1 88 ? 41.866 -12.394 9.433 1.00 43.53 88 SER A O 1
ATOM 656 N N . GLY A 1 89 ? 43.241 -11.425 10.921 1.00 32.22 89 GLY A N 1
ATOM 657 C CA . GLY A 1 89 ? 43.712 -10.379 10.019 1.00 32.22 89 GLY A CA 1
ATOM 658 C C . GLY A 1 89 ? 44.333 -9.213 10.771 1.00 32.22 89 GLY A C 1
ATOM 659 O O . GLY A 1 89 ? 43.640 -8.246 11.066 1.00 32.22 89 GLY A O 1
ATOM 660 N N . ARG A 1 90 ? 45.627 -9.349 11.091 1.00 35.72 90 ARG A N 1
ATOM 661 C CA . ARG A 1 90 ? 46.565 -8.254 11.402 1.00 35.72 90 ARG A CA 1
ATOM 662 C C . ARG A 1 90 ? 46.337 -7.063 10.465 1.00 35.72 90 ARG A C 1
ATOM 664 O O . ARG A 1 90 ? 46.291 -7.313 9.263 1.00 35.72 90 ARG A O 1
ATOM 671 N N . ILE A 1 91 ? 46.292 -5.837 10.995 1.00 33.94 91 ILE A N 1
ATOM 672 C CA . ILE A 1 91 ? 47.390 -4.839 11.004 1.00 33.94 91 ILE A CA 1
ATOM 673 C C . ILE A 1 91 ? 47.225 -4.014 12.282 1.00 33.94 91 ILE A C 1
ATOM 675 O O . ILE A 1 91 ? 46.060 -3.681 12.597 1.00 33.94 91 ILE A O 1
#

Secondary structure (DSSP, 8-state):
-PPPSS--------TT--TT-SGGGT-SS---HHHHHHHHTS---TT----TT-HHHHHHHSS-GGGSS---S-----TT-----------

pLDDT: mean 73.03, std 21.69, range [32.22, 96.12]

Radius of gyration: 18.71 Å; chains: 1; bounding box: 54×24×48 Å

Sequence (91 aa):
MTCPTAPHIVFVMTDQFRADFTAGEGFGLDTMPFLDSLAAGGMRFRRACGTTGTSSTSTWTGRRSCTTSRRTRWSCTTAGTTRACATSGRI